Protein AF-A1S904-F1 (afdb_monomer_lite)

Radius of gyration: 22.66 Å; chains: 1; bounding box: 69×39×57 Å

Organism: Shewanella amazonensis (strain ATCC BAA-1098 / SB2B) (NCBI:txid326297)

Secondary structure (DSSP, 8-state):
----TTS-HHHHHHHHHHHHHHHHHHHHTHHHHHHHHH----SS---GGGHHHHHHHHHHHHHHHHHHHHHHIIIIIHHHHHTT-SHHHHHHHHHHHHHHHHHHHHHHH--SHHHHHHHHHHHHHHHHHHHHHHHHHHHHHHHHHHHHHHHHHHHTS-HHHHHHHHTT--

Structure (mmCIF, N/CA/C/O backbone):
data_AF-A1S904-F1
#
_entry.id   AF-A1S904-F1
#
loop_
_atom_site.group_PDB
_atom_site.id
_atom_site.type_symbol
_atom_site.label_atom_id
_atom_site.label_alt_id
_atom_site.label_comp_id
_atom_site.label_asym_id
_atom_site.label_entity_id
_atom_site.label_seq_id
_atom_site.pdbx_PDB_ins_code
_atom_site.Cartn_x
_atom_site.Cartn_y
_atom_site.Cartn_z
_atom_site.occupancy
_atom_site.B_iso_or_equiv
_atom_site.auth_seq_id
_atom_site.auth_comp_id
_atom_site.auth_asym_id
_atom_site.auth_atom_id
_atom_site.pdbx_PDB_model_num
ATOM 1 N N . MET A 1 1 ? -8.237 12.875 19.269 1.00 43.97 1 MET A N 1
ATOM 2 C CA . MET A 1 1 ? -7.225 12.016 18.608 1.00 43.97 1 MET A CA 1
ATOM 3 C C . MET A 1 1 ? -7.763 10.594 18.491 1.00 43.97 1 MET A C 1
ATOM 5 O O . MET A 1 1 ? -8.208 10.049 19.496 1.00 43.97 1 MET A O 1
ATOM 9 N N . LYS A 1 2 ? -7.818 10.018 17.281 1.00 54.66 2 LYS A N 1
ATOM 10 C CA . LYS A 1 2 ? -8.332 8.655 17.052 1.00 54.66 2 LYS A CA 1
ATOM 11 C C . LYS A 1 2 ? -7.376 7.635 17.674 1.00 54.66 2 LYS A C 1
ATOM 13 O O . LYS A 1 2 ? -6.343 7.321 17.100 1.00 54.66 2 LYS A O 1
ATOM 18 N N . ARG A 1 3 ? -7.719 7.127 18.855 1.00 62.50 3 ARG A N 1
ATOM 19 C CA . ARG A 1 3 ? -7.025 5.991 19.461 1.00 62.50 3 ARG A CA 1
ATOM 20 C C . ARG A 1 3 ? -7.625 4.708 18.892 1.00 62.50 3 ARG A C 1
ATOM 22 O O . ARG A 1 3 ? -8.842 4.529 18.942 1.00 62.50 3 ARG A O 1
ATOM 29 N N . LEU A 1 4 ? -6.789 3.837 18.331 1.00 75.19 4 LEU A N 1
ATOM 30 C CA . LEU A 1 4 ? -7.170 2.442 18.132 1.00 75.19 4 LEU A CA 1
ATOM 31 C C . LEU A 1 4 ? -7.211 1.807 19.524 1.00 75.19 4 LEU A C 1
ATOM 33 O O . LEU A 1 4 ? -6.194 1.764 20.213 1.00 75.19 4 LEU A O 1
ATOM 37 N N . ASN A 1 5 ? -8.396 1.390 19.971 1.00 78.00 5 ASN A N 1
ATOM 38 C CA . ASN A 1 5 ? -8.546 0.751 21.278 1.00 78.00 5 ASN A CA 1
ATOM 39 C C . ASN A 1 5 ? -7.597 -0.452 21.363 1.00 78.00 5 ASN A C 1
ATOM 41 O O . ASN A 1 5 ? -7.597 -1.275 20.454 1.00 78.00 5 ASN A O 1
ATOM 45 N N . GLY A 1 6 ? -6.809 -0.539 22.436 1.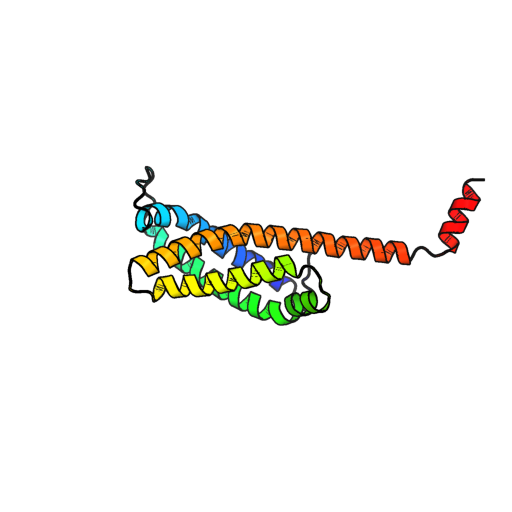00 81.94 6 GLY A N 1
ATOM 46 C CA . GLY A 1 6 ? -5.840 -1.619 22.652 1.00 81.94 6 GLY A CA 1
ATOM 47 C C . GLY A 1 6 ? -4.418 -1.353 22.144 1.00 81.94 6 GLY A C 1
ATOM 48 O O . GLY A 1 6 ? -3.564 -2.202 22.366 1.00 81.94 6 GLY A O 1
ATOM 49 N N . TYR A 1 7 ? -4.137 -0.191 21.536 1.00 87.81 7 TYR A N 1
ATOM 50 C CA . TYR A 1 7 ? -2.775 0.197 21.143 1.00 87.81 7 TYR A CA 1
ATOM 51 C C . TYR A 1 7 ? -2.348 1.549 21.726 1.00 87.81 7 TYR A C 1
ATOM 53 O O . TYR A 1 7 ? -3.192 2.421 21.972 1.00 87.81 7 TYR A O 1
ATOM 61 N N . PRO A 1 8 ? -1.031 1.768 21.891 1.00 90.56 8 PRO A N 1
ATOM 62 C CA . PRO A 1 8 ? -0.483 3.088 22.171 1.00 90.56 8 PRO A CA 1
ATOM 63 C C . PRO A 1 8 ? -0.861 4.117 21.096 1.00 90.56 8 PRO A C 1
ATOM 65 O O . PRO A 1 8 ? -1.040 3.783 19.926 1.00 90.56 8 PRO A O 1
ATOM 68 N N . GLY A 1 9 ? -0.925 5.400 21.466 1.00 86.88 9 GLY A N 1
ATOM 69 C CA . GLY A 1 9 ? -1.298 6.474 20.533 1.00 86.88 9 GLY A CA 1
ATOM 70 C C . GLY A 1 9 ? -0.371 6.601 19.317 1.00 86.88 9 GLY A C 1
ATOM 71 O O . GLY A 1 9 ? -0.848 6.898 18.226 1.00 86.88 9 GLY A O 1
ATOM 72 N N . TRP A 1 10 ? 0.926 6.315 19.481 1.00 92.00 10 TRP A N 1
ATOM 73 C CA . TRP A 1 10 ? 1.920 6.358 18.402 1.00 92.00 10 TRP A CA 1
ATOM 74 C C . TRP A 1 10 ? 1.696 5.282 17.332 1.00 92.00 10 TRP A C 1
ATOM 76 O O . TRP A 1 10 ? 2.027 5.511 16.172 1.00 92.00 10 TRP A O 1
ATOM 86 N N . PHE A 1 11 ? 1.088 4.144 17.691 1.00 94.06 11 PHE A N 1
ATOM 87 C CA . PHE A 1 11 ? 0.873 3.021 16.774 1.00 94.06 11 PHE A CA 1
ATOM 88 C C . PHE A 1 11 ? 0.042 3.446 15.565 1.00 94.06 11 PHE A C 1
ATOM 90 O O . PHE A 1 11 ? 0.341 3.092 14.429 1.00 94.06 11 PHE A O 1
ATOM 97 N N . PHE A 1 12 ? -0.987 4.260 15.809 1.00 91.88 12 PHE A N 1
ATOM 98 C CA . PHE A 1 12 ? -1.841 4.777 14.751 1.00 91.88 12 PHE A CA 1
ATOM 99 C C . PHE A 1 12 ? -1.067 5.669 13.770 1.00 91.88 12 PHE A C 1
ATOM 101 O O . PHE A 1 12 ? -1.208 5.516 12.560 1.00 91.88 12 PHE A O 1
ATOM 108 N N . TYR A 1 13 ? -0.236 6.580 14.280 1.00 94.25 13 TYR A N 1
ATOM 109 C CA . TYR A 1 13 ? 0.555 7.476 13.436 1.00 94.25 13 TYR A CA 1
ATOM 110 C C . TYR A 1 13 ? 1.607 6.717 12.637 1.00 94.25 13 TYR A C 1
ATOM 112 O O . TYR A 1 13 ? 1.767 6.991 11.454 1.00 94.25 13 TYR A O 1
ATOM 120 N N . LEU A 1 14 ? 2.259 5.727 13.252 1.00 96.00 14 LEU A N 1
ATOM 121 C CA . LEU A 1 14 ? 3.210 4.868 12.560 1.00 96.00 14 LEU A CA 1
ATOM 122 C C . LEU A 1 14 ? 2.530 4.078 11.432 1.00 96.00 14 LEU A C 1
ATOM 124 O O . LEU A 1 14 ? 3.028 4.074 10.314 1.00 96.00 14 LEU A O 1
ATOM 128 N N . LEU A 1 15 ? 1.350 3.499 11.688 1.00 95.62 15 LEU A N 1
ATOM 129 C CA . LEU A 1 15 ? 0.556 2.809 10.667 1.00 95.62 15 LEU A CA 1
ATOM 130 C C . LEU A 1 15 ? 0.215 3.731 9.488 1.00 95.62 15 LEU A C 1
ATOM 132 O O . LEU A 1 15 ? 0.404 3.350 8.335 1.00 95.62 15 LEU A O 1
ATOM 136 N N . MET A 1 16 ? -0.275 4.943 9.766 1.00 95.44 16 MET A N 1
ATOM 137 C CA . MET A 1 16 ? -0.614 5.911 8.718 1.00 95.44 16 MET A CA 1
ATOM 138 C C . MET A 1 16 ? 0.621 6.390 7.955 1.00 95.44 16 MET A C 1
ATOM 140 O O . MET A 1 16 ? 0.557 6.518 6.735 1.00 95.44 16 MET A O 1
ATOM 144 N N . LEU A 1 17 ? 1.740 6.614 8.644 1.00 97.31 17 LEU A N 1
ATOM 145 C CA . LEU A 1 17 ? 3.005 6.997 8.028 1.00 97.31 17 LEU A CA 1
ATOM 146 C C . LEU A 1 17 ? 3.517 5.900 7.090 1.00 97.31 17 LEU A C 1
ATOM 148 O O . LEU A 1 17 ? 3.756 6.184 5.921 1.00 97.31 17 LEU A O 1
ATOM 152 N N . SER A 1 18 ? 3.627 4.653 7.559 1.00 97.81 18 SER A N 1
ATOM 153 C CA . SER A 1 18 ? 4.070 3.518 6.737 1.00 97.81 18 SER A CA 1
ATOM 154 C C . SER A 1 18 ? 3.170 3.314 5.522 1.00 97.81 18 SER A C 1
ATOM 156 O O . SER A 1 18 ? 3.667 3.136 4.415 1.00 97.81 18 SER A O 1
ATOM 158 N N . MET A 1 19 ? 1.850 3.408 5.702 1.00 97.06 19 MET A N 1
ATOM 159 C CA . MET A 1 19 ? 0.892 3.291 4.604 1.00 97.06 19 MET A CA 1
ATOM 160 C C . MET A 1 19 ? 1.018 4.434 3.592 1.00 97.06 19 MET A C 1
ATOM 162 O O . MET A 1 19 ? 0.989 4.188 2.389 1.00 97.06 19 MET A O 1
ATOM 166 N N . THR A 1 20 ? 1.199 5.670 4.061 1.00 97.69 20 THR A N 1
ATOM 167 C CA . THR A 1 20 ? 1.348 6.847 3.191 1.00 97.69 20 THR A CA 1
ATOM 168 C C . THR A 1 20 ? 2.662 6.795 2.420 1.00 97.69 20 THR A C 1
ATOM 170 O O . THR A 1 20 ? 2.662 7.022 1.217 1.00 97.69 20 THR A O 1
ATOM 173 N N . LEU A 1 21 ? 3.770 6.439 3.080 1.00 98.06 21 LEU A N 1
ATOM 174 C CA . LEU A 1 21 ? 5.072 6.263 2.435 1.00 98.06 21 LEU A CA 1
ATOM 175 C C . LEU A 1 21 ? 5.031 5.150 1.387 1.00 98.06 21 LEU A C 1
ATOM 177 O O . LEU A 1 21 ? 5.474 5.364 0.261 1.00 98.06 21 LEU A O 1
ATOM 181 N N . CYS A 1 22 ? 4.448 3.997 1.720 1.00 98.12 22 CYS A N 1
ATOM 182 C CA . CYS A 1 22 ? 4.300 2.877 0.793 1.00 98.12 22 CYS A CA 1
ATOM 183 C C . CYS A 1 22 ? 3.459 3.276 -0.431 1.00 98.12 22 CYS A C 1
ATOM 185 O O . CYS A 1 22 ? 3.864 3.039 -1.568 1.00 98.12 22 CYS A O 1
ATOM 187 N N . ALA A 1 23 ? 2.317 3.937 -0.223 1.00 97.62 23 ALA A N 1
ATOM 188 C CA . ALA A 1 23 ? 1.447 4.376 -1.311 1.00 97.62 23 ALA A CA 1
ATOM 189 C C . ALA A 1 23 ? 2.099 5.463 -2.183 1.00 97.62 23 ALA A C 1
ATOM 191 O O . ALA A 1 23 ? 2.057 5.370 -3.407 1.00 97.62 23 ALA A O 1
ATOM 192 N N . ALA A 1 24 ? 2.731 6.468 -1.572 1.00 97.69 24 ALA A N 1
ATOM 193 C CA . ALA A 1 24 ? 3.367 7.571 -2.290 1.00 97.69 24 ALA A CA 1
ATOM 194 C C . ALA A 1 24 ? 4.557 7.093 -3.130 1.00 97.69 24 ALA A C 1
ATOM 196 O O . ALA A 1 24 ? 4.675 7.463 -4.295 1.00 97.69 24 ALA A O 1
ATOM 197 N N . THR A 1 25 ? 5.408 6.231 -2.568 1.00 97.50 25 THR A N 1
ATOM 198 C CA . THR A 1 25 ? 6.533 5.637 -3.307 1.00 97.50 25 THR A CA 1
ATOM 199 C C . THR A 1 25 ? 6.057 4.718 -4.431 1.00 97.50 25 THR A C 1
ATOM 201 O O . THR A 1 25 ? 6.598 4.791 -5.528 1.00 97.50 25 THR A O 1
ATOM 204 N N . GLY A 1 26 ? 5.002 3.924 -4.209 1.00 96.06 26 GLY A N 1
ATOM 205 C CA . GLY A 1 26 ? 4.408 3.085 -5.253 1.00 96.06 26 GLY A CA 1
ATOM 206 C C . GLY A 1 26 ? 3.797 3.906 -6.392 1.00 96.06 26 GLY A C 1
ATOM 207 O O . GLY A 1 26 ? 3.999 3.585 -7.560 1.00 96.06 26 GLY A O 1
ATOM 208 N N . LEU A 1 27 ? 3.112 5.009 -6.070 1.00 95.62 27 LEU A N 1
ATOM 209 C CA . LEU A 1 27 ? 2.569 5.935 -7.066 1.00 95.62 27 LEU A CA 1
ATOM 210 C C . LEU A 1 27 ? 3.683 6.625 -7.862 1.00 95.62 27 LEU A C 1
ATOM 212 O O . LEU A 1 27 ? 3.605 6.700 -9.084 1.00 95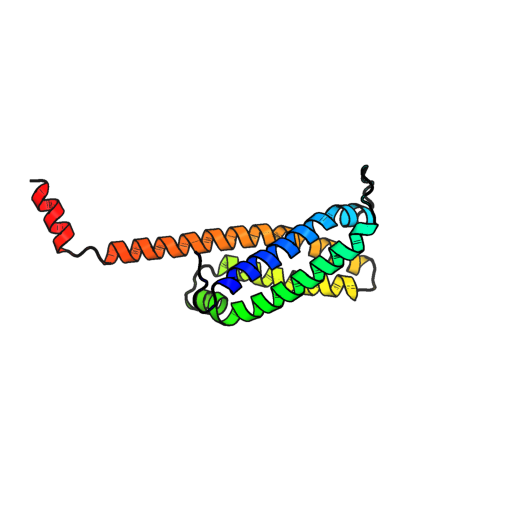.62 27 LEU A O 1
ATOM 216 N N . ALA A 1 28 ? 4.745 7.072 -7.188 1.00 94.69 28 ALA A N 1
ATOM 217 C CA . ALA A 1 28 ? 5.906 7.679 -7.837 1.00 94.69 28 ALA A CA 1
ATOM 218 C C . ALA A 1 28 ? 6.611 6.722 -8.814 1.00 94.69 28 ALA A C 1
ATOM 220 O O . ALA A 1 28 ? 7.299 7.178 -9.722 1.00 94.69 28 ALA A O 1
ATOM 221 N N . MET A 1 29 ? 6.431 5.406 -8.652 1.00 93.12 29 MET A N 1
ATOM 222 C CA . MET A 1 29 ? 7.024 4.401 -9.530 1.00 93.12 29 MET A CA 1
ATOM 223 C C . MET A 1 29 ? 6.234 4.123 -10.819 1.00 93.12 29 MET A C 1
ATOM 225 O O . MET A 1 29 ? 6.755 3.437 -11.699 1.00 93.12 29 MET A O 1
ATOM 229 N N . TYR A 1 30 ? 5.015 4.652 -10.969 1.00 92.69 30 TYR A N 1
ATOM 230 C CA . TYR A 1 30 ? 4.170 4.401 -12.144 1.00 92.69 30 TYR A CA 1
ATOM 231 C C . TYR A 1 30 ? 4.817 4.754 -13.488 1.00 92.69 30 TYR A C 1
ATOM 233 O O . TYR A 1 30 ? 4.701 3.942 -14.403 1.00 92.69 30 TYR A O 1
ATOM 241 N N . PRO A 1 31 ? 5.515 5.894 -13.644 1.00 91.56 31 PRO A N 1
ATOM 242 C CA . PRO A 1 31 ? 6.124 6.238 -14.926 1.00 91.56 31 PRO A CA 1
ATOM 243 C C . PRO A 1 31 ? 7.110 5.171 -15.421 1.00 91.56 31 PRO A C 1
ATOM 245 O O . PRO A 1 31 ? 7.040 4.786 -16.580 1.00 91.56 31 PRO A O 1
ATOM 248 N N . TRP A 1 32 ? 7.925 4.580 -14.536 1.00 90.94 32 TRP A N 1
ATOM 249 C CA . TRP A 1 32 ? 8.814 3.471 -14.914 1.00 90.94 32 TRP A CA 1
ATOM 250 C C . TRP A 1 32 ? 8.069 2.173 -15.232 1.00 90.94 32 TRP A C 1
ATOM 252 O O . TRP A 1 32 ? 8.585 1.349 -15.979 1.00 90.94 32 TRP A O 1
ATOM 262 N N . VAL A 1 33 ? 6.879 1.952 -14.668 1.00 91.31 33 VAL A N 1
ATOM 263 C CA . VAL A 1 33 ? 6.038 0.815 -15.073 1.00 91.31 33 VAL A CA 1
ATOM 264 C C . VAL A 1 33 ? 5.511 1.042 -16.489 1.00 91.31 33 VAL A C 1
ATOM 266 O O . VAL A 1 33 ? 5.582 0.132 -17.307 1.00 91.31 33 VAL A O 1
ATOM 269 N N . LEU A 1 34 ? 5.033 2.247 -16.805 1.00 91.38 34 LEU A N 1
ATOM 270 C CA . LEU A 1 34 ? 4.566 2.580 -18.154 1.00 91.38 34 LEU A CA 1
ATOM 271 C C . LEU A 1 34 ? 5.700 2.469 -19.182 1.00 91.38 34 LEU A C 1
ATOM 273 O O . LEU A 1 34 ? 5.527 1.833 -20.214 1.00 91.38 34 LEU A O 1
ATOM 277 N N . GLU A 1 35 ? 6.869 3.018 -18.864 1.00 89.94 35 GLU A N 1
ATOM 278 C CA . GLU A 1 35 ? 8.036 3.009 -19.747 1.00 89.94 35 GLU A CA 1
ATOM 279 C C . GLU A 1 35 ? 8.622 1.597 -19.918 1.00 89.94 35 GLU A C 1
ATOM 281 O O . GLU A 1 35 ? 8.740 1.112 -21.035 1.00 89.94 35 GLU A O 1
ATOM 286 N N . PHE A 1 36 ? 8.951 0.887 -18.831 1.00 88.00 36 PHE A N 1
ATOM 287 C CA . PHE A 1 36 ? 9.681 -0.388 -18.929 1.00 88.00 36 PHE A CA 1
ATOM 288 C C . PHE A 1 36 ? 8.804 -1.627 -19.101 1.00 88.00 36 PHE A C 1
ATOM 290 O O . PHE A 1 36 ? 9.322 -2.676 -19.476 1.00 88.00 36 PHE A O 1
ATOM 297 N N . LYS A 1 37 ? 7.518 -1.572 -18.731 1.00 90.00 37 LYS A N 1
ATOM 298 C CA . LYS A 1 37 ? 6.614 -2.734 -18.823 1.00 90.00 37 LYS A CA 1
ATOM 299 C C . LYS A 1 37 ? 5.557 -2.595 -19.906 1.00 90.00 37 LYS A C 1
ATOM 301 O O . LYS A 1 37 ? 5.064 -3.621 -20.359 1.00 90.00 37 LYS A O 1
ATOM 306 N N . LEU A 1 38 ? 5.199 -1.373 -20.295 1.00 90.00 38 LEU A N 1
ATOM 307 C CA . LEU A 1 38 ? 4.245 -1.117 -21.378 1.00 90.00 38 LEU A CA 1
ATOM 308 C C . LEU A 1 38 ? 4.887 -0.426 -22.585 1.00 90.00 38 LEU A C 1
ATOM 310 O O . LEU A 1 38 ? 4.162 -0.080 -23.512 1.00 90.00 38 LEU A O 1
ATOM 314 N N . GLU A 1 39 ? 6.211 -0.228 -22.563 1.00 89.25 39 GLU A N 1
ATOM 315 C CA . GLU A 1 39 ? 6.989 0.382 -23.653 1.00 89.25 39 GLU A CA 1
ATOM 316 C C . GLU A 1 39 ? 6.430 1.745 -24.094 1.00 89.25 39 GLU A C 1
ATOM 318 O O . GLU A 1 39 ? 6.544 2.153 -25.247 1.00 89.25 39 GLU A O 1
ATOM 323 N N . TRP A 1 40 ? 5.801 2.470 -23.163 1.00 88.44 40 TRP A N 1
ATOM 324 C CA . TRP A 1 40 ? 5.240 3.781 -23.451 1.00 88.44 40 TRP A CA 1
ATOM 325 C C . TRP A 1 40 ? 6.366 4.812 -23.526 1.00 88.44 40 TRP A C 1
ATOM 327 O O . TRP A 1 40 ? 7.064 5.058 -22.542 1.00 88.44 40 TRP A O 1
ATOM 337 N N . GLU A 1 41 ? 6.488 5.484 -24.668 1.00 86.25 41 GLU A N 1
ATOM 338 C CA . GLU A 1 41 ? 7.378 6.633 -24.833 1.00 86.25 41 GLU A CA 1
ATOM 339 C C . GLU A 1 41 ? 6.879 7.837 -24.017 1.00 86.25 41 GLU A C 1
ATOM 341 O O . GLU A 1 41 ? 5.982 8.582 -24.425 1.00 86.25 41 GLU A O 1
ATOM 346 N N . LEU A 1 42 ? 7.427 8.016 -22.814 1.00 83.75 42 LEU A N 1
ATOM 347 C CA . LEU A 1 42 ? 7.120 9.172 -21.982 1.00 83.75 42 LEU A CA 1
ATOM 348 C C . LEU A 1 42 ? 8.007 10.359 -22.395 1.00 83.75 42 LEU A C 1
ATOM 350 O O . LEU A 1 42 ? 9.230 10.240 -22.390 1.00 83.75 42 LEU A O 1
ATOM 354 N N . PRO A 1 43 ? 7.432 11.545 -22.676 1.00 78.12 43 PRO A N 1
ATOM 355 C CA . PRO A 1 43 ? 8.203 12.717 -23.105 1.00 78.12 43 PRO A CA 1
ATOM 356 C C . PRO A 1 43 ? 9.115 13.276 -22.000 1.00 78.12 43 PRO A C 1
ATOM 358 O O . PRO A 1 43 ? 10.005 14.079 -22.268 1.00 78.12 43 PRO A O 1
ATOM 361 N N . MET A 1 44 ? 8.886 12.873 -20.748 1.00 75.06 44 MET A N 1
ATOM 362 C CA . MET A 1 44 ? 9.694 13.247 -19.594 1.00 75.06 44 MET A CA 1
ATOM 363 C C . MET A 1 44 ? 10.490 12.028 -19.124 1.00 75.06 44 MET A C 1
ATOM 365 O O . MET A 1 44 ? 9.954 11.176 -18.419 1.00 75.06 44 MET A O 1
ATOM 369 N N . ALA A 1 45 ? 11.773 11.966 -19.483 1.00 66.31 45 ALA A N 1
ATOM 370 C CA . ALA A 1 45 ? 12.681 10.949 -18.963 1.00 66.31 45 ALA A CA 1
ATOM 371 C C . ALA A 1 45 ? 12.885 11.169 -17.454 1.00 66.31 45 ALA A C 1
ATOM 373 O O . ALA A 1 45 ? 13.512 12.147 -17.031 1.00 66.31 45 ALA A O 1
ATOM 374 N N . LEU A 1 46 ? 12.340 10.280 -16.618 1.00 77.06 46 LEU A N 1
ATOM 375 C CA . LEU A 1 46 ? 12.600 10.337 -15.184 1.00 77.06 46 LEU A CA 1
ATOM 376 C C . LEU A 1 46 ? 14.028 9.885 -14.898 1.00 77.06 46 LEU A C 1
ATOM 378 O O . LEU A 1 46 ? 14.464 8.819 -15.327 1.00 77.06 46 LEU A O 1
ATOM 382 N N . ASN A 1 47 ? 14.746 10.677 -14.104 1.00 82.62 47 ASN A N 1
ATOM 383 C CA . ASN A 1 47 ? 16.115 10.356 -13.730 1.00 82.62 47 ASN A CA 1
ATOM 384 C C . ASN A 1 47 ? 16.180 9.003 -12.989 1.00 82.62 47 ASN A C 1
ATOM 386 O O . ASN A 1 47 ? 15.633 8.845 -11.892 1.00 82.62 47 ASN A O 1
ATOM 390 N N . GLY A 1 48 ? 16.902 8.045 -13.580 1.00 84.56 48 GLY A N 1
ATOM 391 C CA . GLY A 1 48 ? 17.064 6.687 -13.059 1.00 84.56 48 GLY A CA 1
ATOM 392 C C . GLY A 1 48 ? 17.731 6.601 -11.681 1.00 84.56 48 GLY A C 1
ATOM 393 O O . GLY A 1 48 ? 17.527 5.609 -10.981 1.00 84.56 48 GLY A O 1
ATOM 394 N N . GLN A 1 49 ? 18.447 7.643 -11.233 1.00 91.56 49 GLN A N 1
ATOM 395 C CA . GLN A 1 49 ? 19.082 7.683 -9.907 1.00 91.56 49 GLN A CA 1
ATOM 396 C C . GLN A 1 49 ? 18.073 7.521 -8.757 1.00 91.56 49 GLN A C 1
ATOM 398 O O . GLN A 1 49 ? 18.418 7.031 -7.684 1.00 91.56 49 GLN A O 1
ATOM 403 N N . TRP A 1 50 ? 16.812 7.911 -8.979 1.00 91.56 50 TRP A N 1
ATOM 404 C CA . TRP A 1 50 ? 15.754 7.839 -7.970 1.00 91.56 50 TRP A CA 1
ATOM 405 C C . TRP A 1 50 ? 15.099 6.462 -7.867 1.00 91.56 50 TRP A C 1
ATOM 407 O O . TRP A 1 50 ? 14.404 6.185 -6.889 1.00 91.56 50 TRP A O 1
ATOM 417 N N . ARG A 1 51 ? 15.337 5.570 -8.834 1.00 91.44 51 ARG A N 1
ATOM 418 C CA . ARG A 1 51 ? 14.657 4.274 -8.904 1.00 91.44 51 ARG A CA 1
ATOM 419 C C . ARG A 1 51 ? 15.011 3.379 -7.716 1.00 91.44 51 ARG A C 1
ATOM 421 O O . ARG A 1 51 ? 14.119 2.878 -7.037 1.00 91.44 51 ARG A O 1
ATOM 428 N N . LEU A 1 52 ? 16.302 3.213 -7.428 1.00 93.50 52 LEU A N 1
ATOM 429 C CA . LEU A 1 52 ? 16.770 2.389 -6.309 1.00 93.50 52 LEU A CA 1
ATOM 430 C C . LEU A 1 52 ? 16.298 2.897 -4.930 1.00 93.50 52 LEU A C 1
ATOM 432 O O . LEU A 1 52 ? 15.767 2.081 -4.168 1.00 93.50 52 LEU A O 1
ATOM 436 N N . PRO A 1 53 ? 16.434 4.194 -4.578 1.00 95.94 53 PRO A N 1
ATOM 437 C CA . PRO A 1 53 ? 15.944 4.683 -3.291 1.00 95.94 53 PRO A CA 1
ATOM 438 C C . PRO A 1 53 ? 14.416 4.604 -3.167 1.00 95.94 53 PRO A C 1
ATOM 440 O O . PRO A 1 53 ? 13.925 4.270 -2.087 1.00 95.94 53 PRO A O 1
ATOM 443 N N . LEU A 1 54 ? 13.652 4.831 -4.246 1.00 96.00 54 LEU A N 1
ATOM 444 C CA . LEU A 1 54 ? 12.191 4.680 -4.222 1.00 96.00 54 LEU A CA 1
ATOM 445 C C . LEU A 1 54 ? 11.768 3.229 -3.995 1.00 96.00 54 LEU A C 1
ATOM 447 O O . LEU A 1 54 ? 10.981 2.975 -3.086 1.00 96.00 54 LEU A O 1
ATOM 451 N N . VAL A 1 55 ? 12.333 2.282 -4.751 1.00 95.62 55 VAL A N 1
ATOM 452 C CA . VAL A 1 55 ? 12.053 0.845 -4.585 1.00 95.62 55 VAL A CA 1
ATOM 453 C C . VAL A 1 55 ? 12.411 0.383 -3.173 1.00 95.62 55 VAL A C 1
ATOM 455 O O . VAL A 1 55 ? 11.615 -0.291 -2.524 1.00 95.62 55 VAL A O 1
ATOM 458 N N . SER A 1 56 ? 13.579 0.783 -2.665 1.00 97.06 56 SER A N 1
ATOM 459 C CA . SER A 1 56 ? 14.030 0.414 -1.317 1.00 97.06 56 SER A CA 1
ATOM 460 C C . SER A 1 56 ? 13.100 0.965 -0.234 1.00 97.06 56 SER A C 1
ATOM 462 O O . SER A 1 56 ? 12.711 0.243 0.684 1.00 97.06 56 SER A O 1
ATOM 464 N N . THR A 1 57 ? 12.690 2.230 -0.360 1.00 98.19 57 THR A N 1
ATOM 465 C CA . THR A 1 57 ? 11.765 2.871 0.586 1.00 98.19 57 THR A CA 1
ATOM 466 C C . THR A 1 57 ? 10.378 2.236 0.520 1.00 98.19 57 THR A C 1
ATOM 468 O O . THR A 1 57 ? 9.754 2.002 1.557 1.00 98.19 57 THR A O 1
ATOM 471 N N . HIS A 1 58 ? 9.903 1.909 -0.682 1.00 97.94 58 HIS A N 1
ATOM 472 C CA . HIS A 1 58 ? 8.646 1.202 -0.891 1.00 97.94 58 HIS A CA 1
ATOM 473 C C . HIS A 1 58 ? 8.666 -0.169 -0.210 1.00 97.94 58 HIS A C 1
ATOM 475 O O . HIS A 1 58 ? 7.813 -0.452 0.626 1.00 97.94 58 HIS A O 1
ATOM 481 N N . ALA A 1 59 ? 9.692 -0.981 -0.478 1.00 97.50 59 ALA A N 1
ATOM 482 C CA . ALA A 1 59 ? 9.836 -2.309 0.108 1.00 97.50 59 ALA A CA 1
ATOM 483 C C . ALA A 1 59 ? 9.943 -2.263 1.643 1.00 97.50 59 ALA A C 1
ATOM 485 O O . ALA A 1 59 ? 9.264 -3.024 2.335 1.00 97.50 59 ALA A O 1
ATOM 486 N N . LEU A 1 60 ? 10.740 -1.338 2.193 1.00 98.31 60 LEU A N 1
ATOM 487 C CA . LEU A 1 60 ? 10.881 -1.173 3.641 1.00 98.31 60 LEU A CA 1
ATOM 488 C C . LEU A 1 60 ? 9.566 -0.731 4.295 1.00 98.31 60 LEU A C 1
ATOM 490 O O . LEU A 1 60 ? 9.138 -1.311 5.293 1.00 98.31 60 LEU A O 1
ATOM 494 N N . SER A 1 61 ? 8.907 0.286 3.737 1.00 98.38 61 SER A N 1
ATOM 495 C CA . SER A 1 61 ? 7.632 0.776 4.270 1.00 98.38 61 SER A CA 1
ATOM 496 C C . SER A 1 61 ? 6.521 -0.271 4.161 1.00 98.38 61 SER A C 1
ATOM 498 O O . SER A 1 61 ? 5.741 -0.406 5.104 1.00 98.38 61 SER A O 1
ATOM 500 N N . ALA A 1 62 ? 6.496 -1.066 3.087 1.00 97.88 62 ALA A N 1
ATOM 501 C CA . ALA A 1 62 ? 5.601 -2.208 2.931 1.00 97.88 62 ALA A CA 1
ATOM 502 C C . ALA A 1 62 ? 5.860 -3.286 3.994 1.00 97.88 62 ALA A C 1
ATOM 504 O O . ALA A 1 62 ? 4.917 -3.754 4.630 1.00 97.88 62 ALA A O 1
ATOM 505 N N . ALA A 1 63 ? 7.122 -3.642 4.253 1.00 98.06 63 ALA A N 1
ATOM 506 C CA . ALA A 1 63 ? 7.473 -4.614 5.289 1.00 98.06 63 ALA A CA 1
ATOM 507 C C . ALA A 1 63 ? 7.009 -4.156 6.683 1.00 98.06 63 ALA A C 1
ATOM 509 O O . ALA A 1 63 ? 6.347 -4.911 7.398 1.00 98.06 63 ALA A O 1
ATOM 510 N N . VAL A 1 64 ? 7.277 -2.895 7.042 1.00 98.31 64 VAL A N 1
ATOM 511 C CA . VAL A 1 64 ? 6.798 -2.302 8.303 1.00 98.31 64 VAL A CA 1
ATOM 512 C C . VAL A 1 64 ? 5.268 -2.295 8.354 1.00 98.31 64 VAL A C 1
ATOM 514 O O . VAL A 1 64 ? 4.681 -2.682 9.365 1.00 98.31 64 VAL A O 1
ATOM 517 N N . LEU A 1 65 ? 4.600 -1.908 7.264 1.00 97.81 65 LEU A N 1
ATOM 518 C CA . LEU A 1 65 ? 3.141 -1.903 7.178 1.00 97.81 65 LEU A CA 1
ATOM 519 C C . LEU A 1 65 ? 2.553 -3.302 7.410 1.00 97.81 65 LEU A C 1
ATOM 521 O O . LEU A 1 65 ? 1.603 -3.435 8.179 1.00 97.81 65 LEU A O 1
ATOM 525 N N . LEU A 1 66 ? 3.128 -4.347 6.813 1.00 97.44 66 LEU A N 1
ATOM 526 C CA . LEU A 1 66 ? 2.684 -5.731 7.001 1.00 97.44 66 LEU A CA 1
ATOM 527 C C . LEU A 1 66 ? 2.842 -6.204 8.450 1.00 97.44 66 LEU A C 1
ATOM 529 O O . LEU A 1 66 ? 1.928 -6.835 8.984 1.00 97.44 66 LEU A O 1
ATOM 533 N N . MET A 1 67 ? 3.942 -5.847 9.120 1.00 97.12 67 MET A N 1
ATOM 534 C CA . MET A 1 67 ? 4.123 -6.136 10.549 1.00 97.12 67 MET A CA 1
ATOM 535 C C . MET A 1 67 ? 3.031 -5.470 11.399 1.00 97.12 67 MET A C 1
ATOM 537 O O . MET A 1 67 ? 2.420 -6.110 12.259 1.00 97.12 67 MET A O 1
ATOM 541 N N . LEU A 1 68 ? 2.732 -4.195 11.129 1.00 96.25 68 LEU A N 1
ATOM 542 C CA . LEU A 1 68 ? 1.687 -3.451 11.838 1.00 96.25 68 LEU A CA 1
ATOM 543 C C . LEU A 1 68 ? 0.287 -4.009 11.553 1.00 96.25 68 LEU A C 1
ATOM 545 O O . LEU A 1 68 ? -0.533 -4.087 12.467 1.00 96.25 68 LEU A O 1
ATOM 549 N N . LEU A 1 69 ? 0.008 -4.434 10.319 1.00 95.00 69 LEU A N 1
ATOM 550 C CA . LEU A 1 69 ? -1.245 -5.099 9.952 1.00 95.00 69 LEU A CA 1
ATOM 551 C C . LEU A 1 69 ? -1.400 -6.448 10.667 1.00 95.00 69 LEU A C 1
ATOM 553 O O . LEU A 1 69 ? -2.486 -6.754 11.165 1.00 95.00 69 LEU A O 1
ATOM 557 N N . GLY A 1 70 ? -0.314 -7.214 10.800 1.00 94.38 70 GLY A N 1
ATOM 558 C CA . GLY A 1 70 ? -0.280 -8.438 11.602 1.00 94.38 70 GLY A CA 1
ATOM 559 C C . GLY A 1 70 ? -0.621 -8.177 13.071 1.00 94.38 70 GLY A C 1
ATOM 560 O O . GLY A 1 70 ? -1.437 -8.890 13.657 1.00 94.38 70 GLY A O 1
ATOM 561 N N . ALA A 1 71 ? -0.089 -7.099 13.653 1.00 93.00 71 ALA A N 1
ATOM 562 C CA . ALA A 1 71 ? -0.483 -6.672 14.992 1.00 93.00 71 ALA A CA 1
ATOM 563 C C . ALA A 1 71 ? -1.971 -6.288 15.041 1.00 93.00 71 ALA A C 1
ATOM 565 O O . ALA A 1 71 ? -2.688 -6.743 15.934 1.00 93.00 71 ALA A O 1
ATOM 566 N N . LEU A 1 72 ? -2.446 -5.498 14.069 1.00 92.62 72 LEU A N 1
ATOM 567 C CA . LEU A 1 72 ? -3.816 -4.981 13.963 1.00 92.62 72 LEU A CA 1
ATOM 568 C C . LEU A 1 72 ? -4.875 -6.096 13.862 1.00 92.62 72 LEU A C 1
ATOM 570 O O . LEU A 1 72 ? -6.012 -5.916 14.317 1.00 92.62 72 LEU A O 1
ATOM 574 N N . TRP A 1 73 ? -4.501 -7.258 13.317 1.00 90.12 73 TRP A N 1
ATOM 575 C CA . TRP A 1 73 ? -5.367 -8.429 13.175 1.00 90.12 73 TRP A CA 1
ATOM 576 C C . TRP A 1 73 ? -6.070 -8.812 14.482 1.00 90.12 73 TRP A C 1
ATOM 578 O O . TRP A 1 73 ? -7.291 -8.999 14.512 1.00 90.12 73 TRP A O 1
ATOM 588 N N . GLN A 1 74 ? -5.311 -8.889 15.581 1.00 88.06 74 GLN A N 1
ATOM 589 C CA . GLN A 1 74 ? -5.802 -9.437 16.848 1.00 88.06 74 GLN A CA 1
ATOM 590 C C . GLN A 1 74 ? -6.874 -8.564 17.503 1.00 88.06 74 GLN A C 1
ATOM 592 O O . GLN A 1 74 ? -7.850 -9.087 18.045 1.00 88.06 74 GLN A O 1
ATOM 597 N N . VAL A 1 75 ? -6.716 -7.240 17.444 1.00 88.62 75 VAL A N 1
ATOM 598 C CA . VAL A 1 75 ? -7.557 -6.307 18.206 1.00 88.62 75 VAL A CA 1
ATOM 599 C C . VAL A 1 75 ? -8.594 -5.616 17.328 1.00 88.62 75 VAL A C 1
ATOM 601 O O . VAL A 1 75 ? -9.732 -5.442 17.757 1.00 88.62 75 VAL A O 1
ATOM 604 N N . HIS A 1 76 ? -8.250 -5.232 16.098 1.00 90.94 76 HIS A N 1
ATOM 605 C CA . HIS A 1 76 ? -9.161 -4.496 15.222 1.00 90.94 76 HIS A CA 1
ATOM 606 C C . HIS A 1 76 ? -9.954 -5.431 14.307 1.00 90.94 76 HIS A C 1
ATOM 608 O O . HIS A 1 76 ? -11.186 -5.425 14.347 1.00 90.94 76 HIS A O 1
ATOM 614 N N . MET A 1 77 ? -9.270 -6.263 13.515 1.00 89.88 77 MET A N 1
ATOM 615 C CA . MET A 1 77 ? -9.926 -7.085 12.488 1.00 89.88 77 MET A CA 1
ATOM 616 C C . MET A 1 77 ? -10.802 -8.166 13.124 1.00 89.88 77 MET A C 1
ATOM 618 O O . MET A 1 77 ? -12.001 -8.243 12.850 1.00 89.88 77 MET A O 1
ATOM 622 N N . ARG A 1 78 ? -10.243 -8.935 14.069 1.00 89.81 78 ARG A N 1
ATOM 623 C CA . ARG A 1 78 ? -10.979 -9.977 14.798 1.00 89.81 78 ARG A CA 1
ATOM 624 C C . ARG A 1 78 ? -12.183 -9.417 15.557 1.00 89.81 78 ARG A C 1
ATOM 626 O O . ARG A 1 78 ? -13.251 -10.032 15.552 1.00 89.81 78 ARG A O 1
ATOM 633 N N . ALA A 1 79 ? -12.040 -8.256 16.200 1.00 88.44 79 ALA A N 1
ATOM 634 C CA . ALA A 1 79 ? -13.143 -7.626 16.922 1.00 88.44 79 ALA A CA 1
ATOM 635 C C . ALA A 1 79 ? -14.235 -7.106 15.975 1.00 88.44 79 ALA A C 1
ATOM 637 O O . ALA A 1 79 ? -15.417 -7.311 16.253 1.00 88.44 79 ALA A O 1
ATOM 638 N N . GLY A 1 80 ? -13.854 -6.470 14.862 1.00 86.94 80 GLY A N 1
ATOM 639 C CA . GLY A 1 80 ? -14.786 -5.988 13.841 1.00 86.94 80 GLY A CA 1
ATOM 640 C C . GLY A 1 80 ? -15.602 -7.124 13.228 1.00 86.94 80 GLY A C 1
ATOM 641 O O . GLY A 1 80 ? -16.829 -7.052 13.185 1.00 86.94 80 GLY A O 1
ATOM 642 N N . TRP A 1 81 ? -14.949 -8.230 12.863 1.00 88.75 81 TRP A N 1
ATOM 643 C CA . TRP A 1 81 ? -15.631 -9.407 12.320 1.00 88.75 81 TRP A CA 1
ATOM 644 C C . TRP A 1 81 ? -16.567 -10.082 13.319 1.00 88.75 81 TRP A C 1
ATOM 646 O O . TRP A 1 81 ? -17.703 -10.390 12.959 1.00 88.75 81 TRP A O 1
ATOM 656 N N . ARG A 1 82 ? -16.154 -10.242 14.585 1.00 89.25 82 ARG A N 1
ATOM 657 C CA . ARG A 1 82 ? -17.029 -10.785 15.644 1.00 89.25 82 ARG A CA 1
ATOM 658 C C . ARG A 1 82 ? -18.278 -9.936 15.857 1.00 89.25 82 ARG A C 1
ATOM 660 O O . ARG A 1 82 ? -19.358 -10.476 16.067 1.00 89.25 82 ARG A O 1
ATOM 667 N N . LYS A 1 83 ? -18.138 -8.615 15.764 1.00 87.69 83 LYS A N 1
ATOM 668 C CA . LYS A 1 83 ? -19.255 -7.673 15.882 1.00 87.69 83 LYS A CA 1
ATOM 669 C C . LYS A 1 83 ? -20.030 -7.482 14.573 1.00 87.69 83 LYS A C 1
ATOM 671 O O . LYS A 1 83 ? -21.004 -6.741 14.554 1.00 87.69 83 LYS A O 1
ATOM 676 N N . LYS A 1 84 ? -19.617 -8.149 13.484 1.00 88.12 84 LYS A N 1
ATOM 677 C CA . LYS A 1 84 ? -20.155 -7.991 12.119 1.00 88.12 84 LYS A CA 1
ATOM 678 C C . LYS A 1 84 ? -20.133 -6.534 11.629 1.00 88.12 84 LYS A C 1
ATOM 680 O O . LYS A 1 84 ? -20.924 -6.141 10.777 1.00 88.12 84 LYS A O 1
ATOM 685 N N . GLU A 1 85 ? -19.190 -5.743 12.129 1.00 86.44 85 GLU A N 1
ATOM 686 C CA . GLU A 1 85 ? -19.041 -4.322 11.824 1.00 86.44 85 GLU A CA 1
ATOM 687 C C . GLU A 1 85 ? -18.006 -4.113 10.731 1.00 86.44 85 GLU A C 1
ATOM 689 O O . GLU A 1 85 ? -16.907 -4.660 10.800 1.00 86.44 85 GLU A O 1
ATOM 694 N N . ASN A 1 86 ? -18.352 -3.300 9.728 1.00 88.00 86 ASN A N 1
ATOM 695 C CA . ASN A 1 86 ? -17.448 -2.916 8.638 1.00 88.00 86 ASN A CA 1
ATOM 696 C C . ASN A 1 86 ? -16.748 -4.117 7.953 1.00 88.00 86 ASN A C 1
ATOM 698 O O . ASN A 1 86 ? -15.634 -4.000 7.444 1.00 88.00 86 ASN A O 1
ATOM 702 N N . ARG A 1 87 ? -17.395 -5.295 7.967 1.00 89.81 87 ARG A N 1
ATOM 703 C CA . ARG A 1 87 ? -16.782 -6.570 7.560 1.00 89.81 87 ARG A CA 1
ATOM 704 C C . ARG A 1 87 ? -16.466 -6.631 6.072 1.00 89.81 87 ARG A C 1
ATOM 706 O O . ARG A 1 87 ? -15.437 -7.175 5.708 1.00 89.81 87 ARG A O 1
ATOM 713 N N . PHE A 1 88 ? -17.339 -6.069 5.236 1.00 91.44 88 PHE A N 1
ATOM 714 C CA . PHE A 1 88 ? -17.224 -6.165 3.782 1.00 91.44 88 PHE A CA 1
ATOM 715 C C . PHE A 1 88 ? -15.982 -5.422 3.296 1.00 91.44 88 PHE A C 1
ATOM 717 O O . PHE A 1 88 ? -15.058 -6.046 2.792 1.00 91.44 88 PHE A O 1
ATOM 724 N N . SER A 1 89 ? -15.896 -4.119 3.574 1.00 93.25 89 SER A N 1
ATOM 725 C CA . SER A 1 89 ? -14.715 -3.314 3.244 1.00 93.25 89 SER A CA 1
ATOM 726 C C . SER A 1 89 ? -13.434 -3.890 3.864 1.00 93.25 89 SER A C 1
ATOM 728 O O . SER A 1 89 ? -12.398 -3.906 3.211 1.00 93.25 89 SER A O 1
ATOM 730 N N . GLY A 1 90 ? -13.506 -4.426 5.091 1.00 93.25 90 GLY A N 1
ATOM 731 C CA . GLY A 1 90 ? -12.372 -5.083 5.745 1.00 93.25 90 GLY A CA 1
ATOM 732 C C . GLY A 1 90 ? -11.902 -6.361 5.039 1.00 93.25 90 GLY A C 1
ATOM 733 O O . GLY A 1 90 ? -10.699 -6.576 4.936 1.00 93.25 90 GLY A O 1
ATOM 734 N N . ILE A 1 91 ? -12.821 -7.190 4.529 1.00 94.69 91 ILE A N 1
ATOM 735 C CA . ILE A 1 91 ? -12.493 -8.410 3.771 1.00 94.69 91 ILE A CA 1
ATOM 736 C C . ILE A 1 91 ? -11.843 -8.051 2.435 1.00 94.69 91 ILE A C 1
ATOM 738 O O . ILE A 1 91 ? -10.792 -8.602 2.126 1.00 94.69 91 ILE A O 1
ATOM 742 N N . PHE A 1 92 ? -12.416 -7.106 1.680 1.00 95.56 92 PHE A N 1
ATOM 743 C CA . PHE A 1 92 ? -11.821 -6.657 0.416 1.00 95.56 92 PHE A CA 1
ATOM 744 C C . PHE A 1 92 ? -10.416 -6.101 0.630 1.00 95.56 92 PHE A C 1
ATOM 746 O O . PHE A 1 92 ? -9.491 -6.502 -0.064 1.00 95.56 92 PHE A O 1
ATOM 753 N N . MET A 1 93 ? -10.235 -5.251 1.643 1.00 95.38 93 MET A N 1
ATOM 754 C CA . MET A 1 93 ? -8.925 -4.694 1.971 1.00 95.38 93 MET A CA 1
ATOM 755 C C . MET A 1 93 ? -7.917 -5.788 2.356 1.00 95.38 93 MET A C 1
ATOM 757 O O . MET A 1 93 ? -6.805 -5.796 1.837 1.00 95.38 93 MET A O 1
ATOM 761 N N . ALA A 1 94 ? -8.303 -6.742 3.213 1.00 95.56 94 ALA A N 1
ATOM 762 C CA . ALA A 1 94 ? -7.435 -7.852 3.611 1.00 95.56 94 ALA A CA 1
ATOM 763 C C . ALA A 1 94 ? -7.051 -8.745 2.421 1.00 95.56 94 ALA A C 1
ATOM 765 O O . ALA A 1 94 ? -5.887 -9.108 2.272 1.00 95.56 94 ALA A O 1
ATOM 766 N N . PHE A 1 95 ? -8.012 -9.060 1.553 1.00 97.00 95 PHE A N 1
ATOM 767 C CA . PHE A 1 95 ? -7.771 -9.848 0.350 1.00 97.00 95 PHE A CA 1
ATOM 768 C C . PHE A 1 95 ? -6.829 -9.130 -0.625 1.00 97.00 95 PHE A C 1
ATOM 770 O O . PHE A 1 95 ? -5.861 -9.726 -1.094 1.00 97.00 95 PHE A O 1
ATOM 777 N N . SER A 1 96 ? -7.039 -7.832 -0.866 1.00 97.38 96 SER A N 1
ATOM 778 C CA . SER A 1 96 ? -6.141 -7.018 -1.692 1.00 97.38 96 SER A CA 1
ATOM 779 C C . SER A 1 96 ? -4.722 -6.955 -1.126 1.00 97.38 96 SER A C 1
ATOM 781 O O . SER A 1 96 ? -3.773 -7.048 -1.896 1.00 97.38 96 SER A O 1
ATOM 783 N N . ILE A 1 97 ? -4.558 -6.851 0.199 1.00 97.62 97 ILE A N 1
ATOM 784 C CA . ILE A 1 97 ? -3.237 -6.890 0.849 1.00 97.62 97 ILE A CA 1
ATOM 785 C C . ILE A 1 97 ? -2.539 -8.227 0.579 1.00 97.62 97 ILE A C 1
ATOM 787 O O . ILE A 1 97 ? -1.366 -8.232 0.218 1.00 97.62 97 ILE A O 1
ATOM 791 N N . VAL A 1 98 ? -3.248 -9.355 0.693 1.00 97.81 98 VAL A N 1
ATOM 792 C CA . VAL A 1 98 ? -2.677 -10.680 0.391 1.00 97.81 98 VAL A CA 1
ATOM 793 C C . VAL A 1 98 ? -2.248 -10.772 -1.074 1.00 97.81 98 VAL A C 1
ATOM 795 O O . VAL A 1 98 ? -1.134 -11.207 -1.354 1.00 97.81 98 VAL A O 1
ATOM 798 N N . LEU A 1 99 ? -3.080 -10.320 -2.016 1.00 98.31 99 LEU A N 1
ATOM 799 C CA . LEU A 1 99 ? -2.704 -10.319 -3.433 1.00 98.31 99 LEU A CA 1
ATOM 800 C C . LEU A 1 99 ? -1.516 -9.395 -3.722 1.00 98.31 99 LEU A C 1
ATOM 802 O O . LEU A 1 99 ? -0.649 -9.750 -4.518 1.00 98.31 99 LEU A O 1
ATOM 806 N N . LEU A 1 100 ? -1.432 -8.243 -3.055 1.00 98.19 100 LEU A N 1
ATOM 807 C CA . LEU A 1 100 ? -0.278 -7.349 -3.145 1.00 98.19 100 LEU A CA 1
ATOM 808 C C . LEU A 1 100 ? 0.999 -8.011 -2.630 1.00 98.19 100 LEU A C 1
ATOM 810 O O . LEU A 1 100 ? 2.035 -7.907 -3.279 1.00 98.19 100 LEU A O 1
ATOM 814 N N . MET A 1 101 ? 0.931 -8.749 -1.520 1.00 97.75 101 MET A N 1
ATOM 815 C CA . MET A 1 101 ? 2.072 -9.525 -1.027 1.00 97.75 101 MET A CA 1
ATOM 816 C C . MET A 1 101 ? 2.519 -10.573 -2.049 1.00 97.75 101 MET A C 1
ATOM 818 O O . MET A 1 101 ? 3.701 -10.649 -2.373 1.00 97.75 101 MET A O 1
ATOM 822 N N . LEU A 1 102 ? 1.579 -11.358 -2.582 1.00 98.06 102 LEU A N 1
ATOM 823 C CA . LEU A 1 102 ? 1.883 -12.426 -3.538 1.00 98.06 102 LEU A CA 1
ATOM 824 C C . LEU A 1 102 ? 2.474 -11.880 -4.839 1.00 98.06 102 LEU A C 1
ATOM 826 O O . LEU A 1 102 ? 3.480 -12.390 -5.321 1.00 98.06 102 LEU A O 1
ATOM 830 N N . THR A 1 103 ? 1.882 -10.820 -5.388 1.00 98.12 103 THR A N 1
ATOM 831 C CA . THR A 1 103 ? 2.391 -10.170 -6.604 1.00 98.12 103 THR A CA 1
ATOM 832 C C . THR A 1 103 ? 3.731 -9.478 -6.361 1.00 98.12 103 THR A C 1
ATOM 834 O O . THR A 1 103 ? 4.603 -9.555 -7.219 1.00 98.12 103 THR A O 1
ATOM 837 N N . GLY A 1 104 ? 3.947 -8.890 -5.179 1.00 96.81 104 GLY A N 1
ATOM 838 C CA . GLY A 1 104 ? 5.229 -8.299 -4.790 1.00 96.81 104 GLY A CA 1
ATOM 839 C C . GLY A 1 104 ? 6.349 -9.337 -4.703 1.00 96.81 104 GLY A C 1
ATOM 840 O O . GLY A 1 104 ? 7.434 -9.112 -5.224 1.00 96.81 104 GLY A O 1
ATOM 841 N N . VAL A 1 105 ? 6.079 -10.513 -4.126 1.00 96.81 105 VAL A N 1
ATOM 842 C CA . VAL A 1 105 ? 7.005 -11.660 -4.175 1.00 96.81 105 VAL A CA 1
ATOM 843 C C . VAL A 1 105 ? 7.196 -12.130 -5.621 1.00 96.81 105 VAL A C 1
ATOM 845 O O . VAL A 1 105 ? 8.323 -12.366 -6.050 1.00 96.81 105 VAL A O 1
ATOM 848 N N . GLY A 1 106 ? 6.116 -12.208 -6.399 1.00 96.38 106 GLY A N 1
ATOM 849 C CA . GLY A 1 106 ? 6.158 -12.592 -7.809 1.00 96.38 106 GLY A CA 1
ATOM 850 C C . GLY A 1 106 ? 7.090 -11.714 -8.648 1.00 96.38 106 GLY A C 1
ATOM 851 O O . GLY A 1 106 ? 7.815 -12.236 -9.488 1.00 96.38 106 GLY A O 1
ATOM 852 N N . LEU A 1 107 ? 7.154 -10.411 -8.368 1.00 94.31 107 LEU A N 1
ATOM 853 C CA . LEU A 1 107 ? 8.080 -9.490 -9.032 1.00 94.31 107 LEU A CA 1
ATOM 854 C C . LEU A 1 107 ? 9.560 -9.861 -8.847 1.00 94.31 107 LEU A C 1
ATOM 856 O O . LEU A 1 107 ? 10.358 -9.590 -9.741 1.00 94.31 107 LEU A O 1
ATOM 860 N N . TYR A 1 108 ? 9.926 -10.483 -7.722 1.00 91.56 108 TYR A N 1
ATOM 861 C CA . TYR A 1 108 ? 11.305 -10.898 -7.438 1.00 91.56 108 TYR A CA 1
ATOM 862 C C . TYR A 1 108 ? 11.642 -12.294 -7.961 1.00 91.56 108 TYR A C 1
ATOM 864 O O . TYR A 1 108 ? 12.789 -12.540 -8.326 1.00 91.56 108 TYR A O 1
ATOM 872 N N . TYR A 1 109 ? 10.670 -13.210 -7.962 1.00 95.62 109 TYR A N 1
ATOM 873 C CA . TYR A 1 109 ? 10.940 -14.641 -8.139 1.00 95.62 109 TYR A CA 1
ATOM 874 C C . TYR A 1 109 ? 10.367 -15.255 -9.421 1.00 95.62 109 TYR A C 1
ATOM 876 O O . TYR A 1 109 ? 10.768 -16.360 -9.782 1.00 95.62 109 TYR A O 1
ATOM 884 N N . LEU A 1 110 ? 9.451 -14.586 -10.128 1.00 96.19 110 LEU A N 1
ATOM 885 C CA . LEU A 1 110 ? 8.969 -15.078 -11.421 1.00 96.19 110 LEU A CA 1
ATOM 886 C C . LEU A 1 110 ? 10.005 -14.787 -12.511 1.00 96.19 110 LEU A C 1
ATOM 888 O O . LEU A 1 110 ? 10.368 -13.635 -12.740 1.00 96.19 110 LEU A O 1
ATOM 892 N N . SER A 1 111 ? 10.454 -15.844 -13.192 1.00 93.81 111 SER A N 1
ATOM 893 C CA . SER A 1 111 ? 11.450 -15.776 -14.270 1.00 93.81 111 SER A CA 1
ATOM 894 C C . SER A 1 111 ? 10.835 -15.659 -15.665 1.00 93.81 111 SER A C 1
ATOM 896 O O . SER A 1 111 ? 11.450 -15.078 -16.555 1.00 93.81 111 SER A O 1
ATOM 898 N N . ALA A 1 112 ? 9.628 -16.196 -15.870 1.00 96.56 112 ALA A N 1
ATOM 899 C CA . ALA A 1 112 ? 8.914 -16.059 -17.133 1.00 96.56 112 ALA A CA 1
ATOM 900 C C . ALA A 1 112 ? 8.477 -14.602 -17.337 1.00 96.56 112 ALA A C 1
ATOM 902 O O . ALA A 1 112 ? 7.789 -14.033 -16.487 1.00 96.56 112 ALA A O 1
ATOM 903 N N . GLU A 1 113 ? 8.837 -14.020 -18.480 1.00 92.19 113 GLU A N 1
ATOM 904 C CA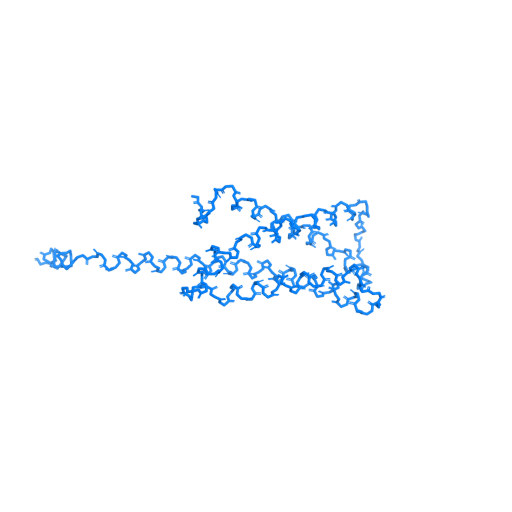 . GLU A 1 113 ? 8.591 -12.610 -18.798 1.00 92.19 113 GLU A CA 1
ATOM 905 C C . GLU A 1 113 ? 7.105 -12.238 -18.703 1.00 92.19 113 GLU A C 1
ATOM 907 O O . GLU A 1 113 ? 6.744 -11.272 -18.030 1.00 92.19 113 GLU A O 1
ATOM 912 N N . SER A 1 114 ? 6.226 -13.062 -19.282 1.00 95.19 114 SER A N 1
ATOM 913 C CA . SER A 1 114 ? 4.773 -12.864 -19.233 1.00 95.19 114 SER A CA 1
ATOM 914 C C . SER A 1 114 ? 4.216 -12.920 -17.808 1.00 95.19 114 SER A C 1
ATOM 916 O O . SER A 1 114 ? 3.343 -12.129 -17.447 1.00 95.19 114 SER A O 1
ATOM 918 N N . ALA A 1 115 ? 4.748 -13.809 -16.966 1.00 96.06 115 ALA A N 1
ATOM 919 C CA . ALA A 1 115 ? 4.350 -13.924 -15.567 1.00 96.06 115 ALA A CA 1
ATOM 920 C C . ALA A 1 115 ? 4.835 -12.719 -14.746 1.00 96.06 115 ALA A C 1
ATOM 922 O O . ALA A 1 115 ? 4.085 -12.190 -13.924 1.00 96.06 115 ALA A O 1
ATOM 923 N N . GLN A 1 116 ? 6.059 -12.246 -14.994 1.00 95.38 116 GLN A N 1
ATOM 924 C CA . GLN A 1 116 ? 6.598 -11.053 -14.345 1.00 95.38 116 GLN A CA 1
ATOM 925 C C . GLN A 1 116 ? 5.834 -9.786 -14.769 1.00 95.38 116 GLN A C 1
ATOM 927 O O . GLN A 1 116 ? 5.542 -8.937 -13.924 1.00 95.38 116 GLN A O 1
ATOM 932 N N . LEU A 1 117 ? 5.462 -9.664 -16.049 1.00 95.12 117 LEU A N 1
ATOM 933 C CA . LEU A 1 117 ? 4.608 -8.584 -16.547 1.00 95.12 117 LEU A CA 1
ATOM 934 C C . LEU A 1 117 ? 3.235 -8.609 -15.866 1.00 95.12 117 LEU A C 1
ATOM 936 O O . LEU A 1 117 ? 2.809 -7.595 -15.312 1.00 95.12 117 LEU A O 1
ATOM 940 N N . ALA A 1 118 ? 2.574 -9.769 -15.834 1.00 97.00 118 ALA A N 1
ATOM 941 C CA . ALA A 1 118 ? 1.283 -9.928 -15.171 1.00 97.00 118 ALA A CA 1
ATOM 942 C C . ALA A 1 118 ? 1.355 -9.563 -13.680 1.00 97.00 118 ALA A C 1
ATOM 944 O O . ALA A 1 118 ? 0.501 -8.826 -13.187 1.00 97.00 118 ALA A O 1
ATOM 945 N N . ALA A 1 119 ? 2.396 -10.015 -12.970 1.00 97.38 119 ALA A N 1
ATOM 946 C CA . ALA A 1 119 ? 2.625 -9.651 -11.574 1.00 97.38 119 ALA A CA 1
ATOM 947 C C . ALA A 1 119 ? 2.830 -8.140 -11.403 1.00 97.38 119 ALA A C 1
ATOM 949 O O . ALA A 1 119 ? 2.243 -7.558 -10.494 1.00 97.38 119 ALA A O 1
ATOM 950 N N . SER A 1 120 ? 3.591 -7.496 -12.292 1.00 96.50 120 SER A N 1
ATOM 951 C CA . SER A 1 120 ? 3.807 -6.046 -12.270 1.00 96.50 120 SER A CA 1
ATOM 952 C C . SER A 1 120 ? 2.513 -5.268 -12.452 1.00 96.50 120 SER A C 1
ATOM 954 O O . SER A 1 120 ? 2.206 -4.401 -11.637 1.00 96.50 120 SER A O 1
ATOM 956 N N . LEU A 1 121 ? 1.726 -5.593 -13.479 1.00 96.81 121 LEU A N 1
ATOM 957 C CA . LEU A 1 121 ? 0.464 -4.905 -13.747 1.00 96.81 121 LEU A CA 1
ATOM 958 C C . LEU A 1 121 ? -0.544 -5.135 -12.617 1.00 96.81 121 LEU A C 1
ATOM 960 O O . LEU A 1 121 ? -1.164 -4.184 -12.139 1.00 96.81 121 LEU A O 1
ATOM 964 N N . ALA A 1 122 ? -0.662 -6.376 -12.140 1.00 97.69 122 ALA A N 1
ATOM 965 C CA . ALA A 1 122 ? -1.534 -6.707 -11.022 1.00 97.69 122 ALA A CA 1
ATOM 966 C C . ALA A 1 122 ? -1.124 -5.955 -9.749 1.00 97.69 122 ALA A C 1
ATOM 968 O O . ALA A 1 122 ? -1.982 -5.356 -9.102 1.00 97.69 122 ALA A O 1
ATOM 969 N N . HIS A 1 123 ? 0.168 -5.928 -9.406 1.00 98.12 123 HIS A N 1
ATOM 970 C CA . HIS A 1 123 ? 0.667 -5.221 -8.228 1.00 98.12 123 HIS A CA 1
ATOM 971 C C . HIS A 1 123 ? 0.368 -3.720 -8.306 1.00 98.12 123 HIS A C 1
ATOM 973 O O . HIS A 1 123 ? -0.159 -3.142 -7.355 1.00 98.12 123 HIS A O 1
ATOM 979 N N . SER A 1 124 ? 0.628 -3.097 -9.460 1.00 97.00 124 SER A N 1
ATOM 980 C CA . SER A 1 124 ? 0.349 -1.678 -9.686 1.00 97.00 124 SER A CA 1
ATOM 981 C C . SER A 1 124 ? -1.143 -1.359 -9.534 1.00 97.00 124 SER A C 1
ATOM 983 O O . SER A 1 124 ? -1.503 -0.496 -8.725 1.00 97.00 124 SER A O 1
ATOM 985 N N . VAL A 1 125 ? -2.022 -2.079 -10.244 1.00 96.94 125 VAL A N 1
ATOM 986 C CA . VAL A 1 125 ? -3.479 -1.838 -10.228 1.00 96.94 125 VAL A CA 1
ATOM 987 C C . VAL A 1 125 ? -4.081 -2.106 -8.849 1.00 96.94 125 VAL A C 1
ATOM 989 O O . VAL A 1 125 ? -4.879 -1.304 -8.351 1.00 96.94 125 VAL A O 1
ATOM 992 N N . LEU A 1 126 ? -3.691 -3.205 -8.198 1.00 98.06 126 LEU A N 1
ATOM 993 C CA . LEU A 1 126 ? -4.141 -3.522 -6.842 1.00 98.06 126 LEU A CA 1
ATOM 994 C C . LEU A 1 126 ? -3.656 -2.476 -5.836 1.00 98.06 126 LEU A C 1
ATOM 996 O O . LEU A 1 126 ? -4.415 -2.105 -4.943 1.00 98.06 126 LEU A O 1
ATOM 10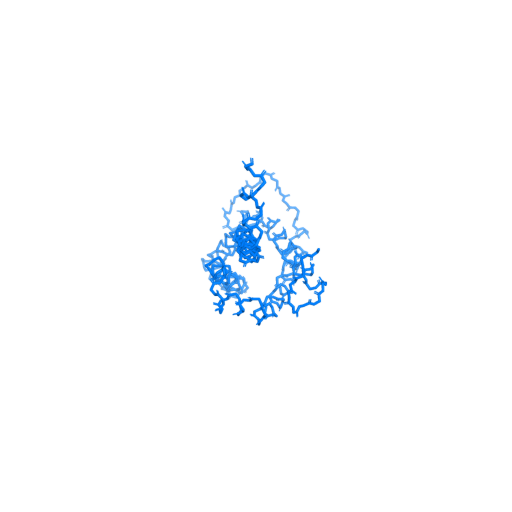00 N N . GLY A 1 127 ? -2.431 -1.969 -5.996 1.00 97.38 127 GLY A N 1
ATOM 1001 C CA . GLY A 1 127 ? -1.847 -0.960 -5.115 1.00 97.38 127 GLY A CA 1
ATOM 1002 C C . GLY A 1 127 ? -2.631 0.346 -5.162 1.00 97.38 127 GLY A C 1
ATOM 1003 O O . GLY A 1 127 ? -2.990 0.896 -4.121 1.00 97.38 127 GLY A O 1
ATOM 1004 N N . LEU A 1 128 ? -2.991 0.795 -6.367 1.00 96.25 128 LEU A N 1
ATOM 1005 C CA . LEU A 1 128 ? -3.840 1.971 -6.554 1.00 96.25 128 LEU A CA 1
ATOM 1006 C C . LEU A 1 128 ? -5.251 1.745 -5.997 1.00 96.25 128 LEU A C 1
ATOM 1008 O O . LEU A 1 128 ? -5.785 2.582 -5.266 1.00 96.25 128 LEU A O 1
ATOM 1012 N N . SER A 1 129 ? -5.832 0.577 -6.279 1.00 96.56 129 SER A N 1
ATOM 1013 C CA . SER A 1 129 ? -7.156 0.195 -5.775 1.00 96.56 129 SER A CA 1
ATOM 1014 C C . SER A 1 129 ? -7.200 0.162 -4.243 1.00 96.56 129 SER A C 1
ATOM 1016 O O . SER A 1 129 ? -8.202 0.558 -3.642 1.00 96.56 129 SER A O 1
ATOM 1018 N N . LEU A 1 130 ? -6.110 -0.258 -3.589 1.00 96.56 130 LEU A N 1
ATOM 1019 C CA . LEU A 1 130 ? -6.019 -0.336 -2.133 1.00 96.56 130 LEU A CA 1
ATOM 1020 C C . LEU A 1 130 ? -6.176 1.039 -1.466 1.00 96.56 130 LEU A C 1
ATOM 1022 O O . LEU A 1 130 ? -6.807 1.122 -0.414 1.00 96.56 130 LEU A O 1
ATOM 1026 N N . VAL A 1 131 ? -5.683 2.122 -2.079 1.00 95.56 131 VAL A N 1
ATOM 1027 C CA . VAL A 1 131 ? -5.867 3.494 -1.564 1.00 95.56 131 VAL A CA 1
ATOM 1028 C C . VAL A 1 131 ? -7.355 3.864 -1.513 1.00 95.56 131 VAL A C 1
ATOM 1030 O O . VAL A 1 131 ? -7.848 4.388 -0.505 1.00 95.56 131 VAL A O 1
ATOM 1033 N N . GLY A 1 132 ? -8.100 3.531 -2.572 1.00 95.94 132 GLY A N 1
ATOM 1034 C CA . GLY A 1 132 ? -9.551 3.714 -2.625 1.00 95.94 132 GLY A CA 1
ATOM 1035 C C . GLY A 1 132 ? -10.284 2.850 -1.595 1.00 95.94 132 GLY A C 1
ATOM 1036 O O . GLY A 1 132 ? -11.123 3.353 -0.843 1.00 95.94 132 GLY A O 1
ATOM 1037 N N . LEU A 1 133 ? -9.921 1.567 -1.494 1.00 96.06 133 LEU A N 1
ATOM 1038 C CA . LEU A 1 133 ? -10.499 0.636 -0.518 1.00 96.06 133 LEU A CA 1
ATOM 1039 C C . LEU A 1 133 ? -10.248 1.074 0.928 1.00 96.06 133 LEU A C 1
ATOM 1041 O O . LEU A 1 133 ? -11.166 1.012 1.746 1.00 96.06 133 LEU A O 1
ATOM 1045 N N . PHE A 1 134 ? -9.045 1.556 1.247 1.00 95.62 134 PHE A N 1
ATOM 1046 C CA . PHE A 1 134 ? -8.722 2.088 2.568 1.00 95.62 134 PHE A CA 1
ATOM 1047 C C . PHE A 1 134 ? -9.588 3.307 2.904 1.00 95.62 134 PHE A C 1
ATOM 1049 O O . PHE A 1 134 ? -10.193 3.366 3.977 1.00 95.62 134 PHE A O 1
ATOM 1056 N N . THR A 1 135 ? -9.702 4.255 1.970 1.00 95.19 135 THR A N 1
ATOM 1057 C CA . THR A 1 135 ? -10.534 5.457 2.137 1.00 95.19 135 THR A CA 1
ATOM 1058 C C . THR A 1 135 ? -11.992 5.075 2.386 1.00 95.19 135 THR A C 1
ATOM 1060 O O . THR A 1 135 ? -12.625 5.561 3.329 1.00 95.19 135 THR A O 1
ATOM 1063 N N . TRP A 1 136 ? -12.515 4.126 1.608 1.00 95.56 136 TRP A N 1
ATOM 1064 C CA . TRP A 1 136 ? -13.855 3.589 1.807 1.00 95.56 136 TRP A CA 1
ATOM 1065 C C . TRP A 1 136 ? -14.005 2.912 3.177 1.00 95.56 136 TRP A C 1
ATOM 1067 O O . TRP A 1 136 ? -14.936 3.226 3.925 1.00 95.56 136 TRP A O 1
ATOM 1077 N N . HIS A 1 137 ? -13.076 2.031 3.556 1.00 94.94 137 HIS A N 1
ATOM 1078 C CA . HIS A 1 137 ? -13.080 1.346 4.848 1.00 94.94 137 HIS A CA 1
ATOM 1079 C C . HIS A 1 137 ? -13.084 2.336 6.021 1.00 94.94 137 HIS A C 1
ATOM 1081 O O . HIS A 1 137 ? -13.845 2.162 6.980 1.00 94.94 137 HIS A O 1
ATOM 1087 N N . TRP A 1 138 ? -12.291 3.404 5.922 1.00 93.88 138 TRP A N 1
ATOM 1088 C CA . TRP A 1 138 ? -12.214 4.477 6.907 1.00 93.88 138 TRP A CA 1
ATOM 1089 C C . TRP A 1 138 ? -13.541 5.229 7.065 1.00 93.88 138 TRP A C 1
ATOM 1091 O O . TRP A 1 138 ? -14.018 5.412 8.193 1.00 93.88 138 TRP A O 1
ATOM 1101 N N . ILE A 1 139 ? -14.160 5.640 5.953 1.00 94.19 139 ILE A N 1
ATOM 1102 C CA . ILE A 1 139 ? -15.449 6.350 5.946 1.00 94.19 139 ILE A CA 1
ATOM 1103 C C . ILE A 1 139 ? -16.549 5.461 6.537 1.00 94.19 139 ILE A C 1
ATOM 1105 O O . ILE A 1 139 ? -17.301 5.895 7.412 1.00 94.19 139 ILE A O 1
ATOM 1109 N N . GLN A 1 140 ? -16.622 4.194 6.131 1.00 91.81 140 GLN A N 1
ATOM 1110 C CA . GLN A 1 140 ? -17.629 3.262 6.646 1.00 91.81 140 GLN A CA 1
ATOM 1111 C C . GLN A 1 140 ? -17.439 2.984 8.140 1.00 91.81 140 GLN A C 1
ATOM 1113 O O . GLN A 1 140 ? -18.414 2.977 8.892 1.00 91.81 140 GLN A O 1
ATOM 1118 N N . GLY A 1 141 ? -16.192 2.849 8.602 1.00 90.00 141 GLY A N 1
ATOM 1119 C CA . GLY A 1 141 ? -15.883 2.713 10.024 1.00 90.00 141 GLY A CA 1
ATOM 1120 C C . GLY A 1 141 ? -16.343 3.925 10.841 1.00 90.00 141 GLY A C 1
ATOM 1121 O O . GLY A 1 141 ? -16.877 3.775 11.942 1.00 90.00 141 GLY A O 1
ATOM 1122 N N . HIS A 1 142 ? -16.210 5.133 10.285 1.00 88.50 142 HIS A N 1
ATOM 1123 C CA . HIS A 1 142 ? -16.770 6.343 10.885 1.00 88.50 142 HIS A CA 1
ATOM 1124 C C . HIS A 1 142 ? -18.296 6.311 10.968 1.00 88.50 142 HIS A C 1
ATOM 1126 O O . HIS A 1 142 ? -18.842 6.603 12.033 1.00 88.50 142 HIS A O 1
ATOM 1132 N N . ARG A 1 143 ? -18.981 5.932 9.884 1.00 88.25 143 ARG A N 1
ATOM 1133 C CA . ARG A 1 143 ? -20.452 5.870 9.838 1.00 88.25 143 ARG A CA 1
ATOM 1134 C C . ARG A 1 143 ? -21.006 4.889 10.869 1.00 88.25 143 ARG A C 1
ATOM 1136 O O . ARG A 1 143 ? -21.882 5.264 11.644 1.00 88.25 143 ARG A O 1
ATOM 1143 N N . VAL A 1 144 ? -20.428 3.689 10.959 1.00 87.38 144 VAL A N 1
ATOM 1144 C CA . VAL A 1 144 ? -20.811 2.672 11.957 1.00 87.38 144 VAL A CA 1
ATOM 1145 C C . VAL A 1 144 ? -20.623 3.195 13.386 1.00 87.38 144 VAL A C 1
ATOM 1147 O O . VAL A 1 144 ? -21.483 3.002 14.246 1.00 87.38 144 VAL A O 1
ATOM 1150 N N . ARG A 1 145 ? -19.520 3.907 13.659 1.00 86.12 145 ARG A N 1
ATOM 1151 C CA . ARG A 1 145 ? -19.275 4.499 14.983 1.00 86.12 145 ARG A CA 1
ATOM 1152 C C . ARG A 1 145 ? -20.306 5.576 15.333 1.00 86.12 145 ARG A C 1
ATOM 1154 O O . ARG A 1 145 ? -20.776 5.598 16.468 1.00 86.12 145 ARG A O 1
ATOM 1161 N N . MET A 1 146 ? -20.663 6.443 14.387 1.00 85.50 146 MET A N 1
ATOM 1162 C CA . MET A 1 146 ? -21.648 7.506 14.620 1.00 85.50 146 MET A CA 1
ATOM 1163 C C . MET A 1 146 ? -23.058 6.951 14.833 1.00 85.50 146 MET A C 1
ATOM 1165 O O . MET A 1 146 ? -23.744 7.395 15.750 1.00 85.50 146 MET A O 1
ATOM 1169 N N . GLN A 1 147 ? -23.459 5.924 14.077 1.00 85.12 147 GLN A N 1
ATOM 1170 C CA . GLN A 1 147 ? -24.742 5.235 14.270 1.00 85.12 147 GLN A CA 1
ATOM 1171 C C . GLN A 1 147 ? -24.884 4.680 15.692 1.00 85.12 147 GLN A C 1
ATOM 1173 O O . GLN A 1 147 ? -25.926 4.840 16.323 1.00 85.12 147 GLN A O 1
ATOM 1178 N N . LYS A 1 148 ? -23.816 4.095 16.249 1.00 82.94 148 LYS A N 1
ATOM 1179 C CA . LYS A 1 148 ? -23.821 3.617 17.639 1.00 82.94 148 LYS A CA 1
ATOM 1180 C C . LYS A 1 148 ? -23.982 4.729 18.665 1.00 82.94 148 LYS A C 1
ATOM 1182 O O . LYS A 1 148 ? -24.714 4.541 19.630 1.00 82.94 148 LYS A O 1
ATOM 1187 N N . ILE A 1 149 ? -23.299 5.859 18.475 1.00 82.19 149 ILE A N 1
ATOM 1188 C CA . ILE A 1 149 ? -23.415 7.015 19.377 1.00 82.19 149 ILE A CA 1
ATOM 1189 C C . ILE A 1 149 ? -24.856 7.543 19.350 1.00 82.19 149 ILE A C 1
ATOM 1191 O O . ILE A 1 149 ? -25.445 7.758 20.407 1.00 82.19 149 ILE A O 1
ATOM 1195 N N . HIS A 1 150 ? -25.451 7.656 18.159 1.00 78.69 150 HIS A N 1
ATOM 1196 C CA . HIS A 1 150 ? -26.846 8.068 17.993 1.00 78.69 150 HIS A CA 1
ATOM 1197 C C . HIS A 1 150 ? -27.831 7.100 18.669 1.00 78.69 150 HIS A C 1
ATOM 1199 O O . HIS A 1 150 ? -28.712 7.536 19.410 1.00 78.69 150 HIS A O 1
ATOM 1205 N N . HIS A 1 151 ? -27.667 5.787 18.471 1.00 76.50 151 HIS A N 1
ATOM 1206 C CA . HIS A 1 151 ? -28.516 4.781 19.114 1.00 76.50 151 HIS A CA 1
ATOM 1207 C C . HIS A 1 151 ? -28.353 4.751 20.640 1.00 76.50 151 HIS A C 1
ATOM 1209 O O . HIS A 1 151 ? -29.347 4.619 21.351 1.00 76.50 151 HIS A O 1
ATOM 1215 N N . ALA A 1 152 ? -27.134 4.915 21.160 1.00 76.81 152 ALA A N 1
ATOM 1216 C CA . ALA A 1 152 ? -26.890 4.990 22.600 1.00 76.81 152 ALA A CA 1
ATOM 1217 C C . ALA A 1 152 ? -27.536 6.239 23.228 1.00 76.81 152 ALA A C 1
ATOM 1219 O O . ALA A 1 152 ? -28.162 6.135 24.280 1.00 76.81 152 ALA A O 1
ATOM 1220 N N . GLY A 1 153 ? -27.452 7.395 22.559 1.00 71.81 153 GLY A N 1
ATOM 1221 C CA . GLY A 1 153 ? -28.099 8.634 23.002 1.00 71.81 153 GLY A CA 1
ATOM 1222 C C . GLY A 1 153 ? -29.630 8.575 22.948 1.00 71.81 153 GLY A C 1
ATOM 1223 O O . GLY A 1 153 ? -30.296 9.057 23.860 1.00 71.81 153 GLY A O 1
ATOM 1224 N N . SER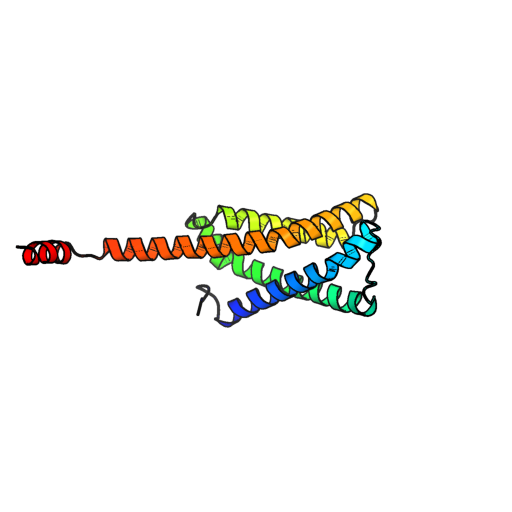 A 1 154 ? -30.199 7.925 21.927 1.00 70.75 154 SER A N 1
ATOM 1225 C CA . SER A 1 154 ? -31.649 7.700 21.820 1.00 70.75 154 SER A CA 1
ATOM 1226 C C . SER A 1 154 ? -32.177 6.783 22.927 1.00 70.75 154 SER A C 1
ATOM 1228 O O . SER A 1 154 ? -33.223 7.071 23.503 1.00 70.75 154 SER A O 1
ATOM 1230 N N . LYS A 1 155 ? -31.435 5.725 23.283 1.00 62.69 155 LYS A N 1
ATOM 1231 C CA . LYS A 1 155 ? -31.835 4.759 24.319 1.00 62.69 155 LYS A CA 1
ATOM 1232 C C . LYS A 1 155 ? -31.730 5.311 25.751 1.00 62.69 155 LYS A C 1
ATOM 1234 O O . LYS A 1 155 ? -32.308 4.729 26.662 1.00 62.69 155 LYS A O 1
ATOM 1239 N N . HIS A 1 156 ? -30.996 6.409 25.957 1.00 58.75 156 HIS A N 1
ATOM 1240 C CA . HIS A 1 156 ? -30.778 7.023 27.274 1.00 58.75 156 HIS A CA 1
ATOM 1241 C C . HIS A 1 156 ? -31.658 8.257 27.552 1.00 58.75 156 HIS A C 1
ATOM 1243 O O . HIS A 1 156 ? -31.594 8.813 28.648 1.00 58.75 156 HIS A O 1
ATOM 1249 N N . ARG A 1 157 ? -32.522 8.674 26.610 1.00 57.62 157 ARG A N 1
ATOM 1250 C CA . ARG A 1 157 ? -33.613 9.615 26.922 1.00 57.62 157 ARG A CA 1
ATOM 1251 C C . ARG A 1 157 ? -34.616 8.902 27.827 1.00 57.62 157 ARG A C 1
ATOM 1253 O O . ARG A 1 157 ? -35.339 8.016 27.380 1.00 57.62 157 ARG A O 1
ATOM 1260 N N . SER A 1 158 ? -34.630 9.2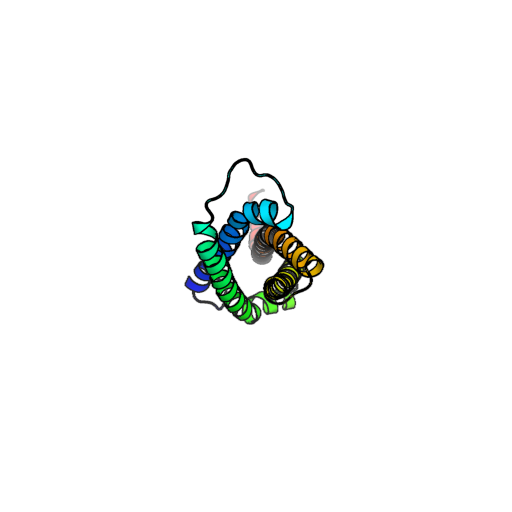55 29.112 1.00 55.09 158 SER A N 1
ATOM 1261 C CA . SER A 1 158 ? -35.575 8.666 30.063 1.00 55.09 158 SER A CA 1
ATOM 1262 C C . SER A 1 158 ? -37.018 9.059 29.697 1.00 55.09 158 SER A C 1
ATOM 1264 O O . SER A 1 158 ? -37.236 10.178 29.219 1.00 55.09 158 SER A O 1
ATOM 1266 N N . PRO A 1 159 ? -38.026 8.205 29.963 1.00 58.06 159 PRO A N 1
ATOM 1267 C CA . PRO A 1 159 ? -39.438 8.534 29.729 1.00 58.06 159 PRO A CA 1
ATOM 1268 C C . PRO A 1 159 ? -39.873 9.862 30.375 1.00 58.06 159 PRO A C 1
ATOM 1270 O O . PRO A 1 159 ? -40.723 10.571 29.841 1.00 58.06 159 PRO A O 1
ATOM 1273 N N . ARG A 1 160 ? -39.226 10.261 31.482 1.00 57.41 160 ARG A N 1
ATOM 1274 C CA . ARG A 1 160 ? -39.462 11.544 32.164 1.00 57.41 160 ARG A CA 1
ATOM 1275 C C . ARG A 1 160 ? -39.077 12.768 31.325 1.00 57.41 160 ARG A C 1
ATOM 1277 O O . ARG A 1 160 ? -39.709 13.807 31.469 1.00 57.41 160 ARG A O 1
ATOM 1284 N N . GLN A 1 161 ? -38.068 12.676 30.457 1.00 57.56 161 GLN A N 1
ATOM 1285 C CA . GLN A 1 161 ? -37.681 13.795 29.585 1.00 57.56 161 GLN A CA 1
ATOM 1286 C C . GLN A 1 161 ? -38.636 13.975 28.402 1.00 57.56 161 GLN A C 1
ATOM 1288 O O . GLN A 1 161 ? -38.860 15.106 27.986 1.00 57.56 161 GLN A O 1
ATOM 1293 N N . VAL A 1 162 ? -39.230 12.887 27.902 1.00 58.03 162 VAL A N 1
ATOM 1294 C CA . VAL A 1 162 ? -40.250 12.946 26.843 1.00 58.03 162 VAL A CA 1
ATOM 1295 C C . VAL A 1 162 ? -41.550 13.544 27.393 1.00 58.03 162 VAL A C 1
ATOM 1297 O O . VAL A 1 162 ? -42.097 14.465 26.798 1.00 58.03 162 VAL A O 1
ATOM 1300 N N . LEU A 1 163 ? -41.988 13.118 28.584 1.00 57.44 163 LEU A N 1
ATOM 1301 C CA . LEU A 1 163 ? -43.195 13.653 29.233 1.00 57.44 163 LEU A CA 1
ATOM 1302 C C . LEU A 1 163 ? -43.074 15.145 29.594 1.00 57.44 163 LEU A C 1
ATOM 1304 O O . LEU A 1 163 ? -44.029 15.900 29.441 1.00 57.44 163 LEU A O 1
ATOM 1308 N N . ARG A 1 164 ? -41.885 15.604 30.007 1.00 55.06 164 ARG A N 1
ATOM 1309 C CA . ARG A 1 164 ? -41.646 17.021 30.328 1.00 55.06 164 ARG A CA 1
ATOM 1310 C C . ARG A 1 164 ? -41.601 17.928 29.090 1.00 55.06 164 ARG A C 1
ATOM 1312 O O . ARG A 1 164 ? -41.877 19.111 29.221 1.00 55.06 164 ARG A O 1
ATOM 1319 N N . GLN A 1 165 ? -41.267 17.403 27.907 1.00 58.34 165 GLN A N 1
ATOM 1320 C CA . GLN A 1 165 ? -41.339 18.173 26.655 1.00 58.34 165 GLN A CA 1
ATOM 1321 C C . GLN A 1 165 ? -42.779 18.367 26.168 1.00 58.34 165 GLN A C 1
ATOM 1323 O O . GLN A 1 165 ? -43.070 19.407 25.592 1.00 58.34 165 GLN A O 1
ATOM 1328 N N . HIS A 1 166 ? -43.675 17.413 26.437 1.00 54.62 166 HIS A N 1
ATOM 1329 C CA . HIS A 1 166 ? -45.099 17.560 26.127 1.00 54.62 166 HIS A CA 1
ATOM 1330 C C . HIS A 1 166 ? -45.825 18.495 27.110 1.00 54.62 166 HIS A C 1
ATOM 1332 O O . HIS A 1 166 ? -46.653 19.282 26.683 1.00 54.62 166 HIS A O 1
ATOM 1338 N N . SER A 1 167 ? -45.450 18.494 28.395 1.00 56.41 167 SER A N 1
ATOM 1339 C CA . SER A 1 167 ? -46.045 19.369 29.427 1.00 56.41 167 SER A CA 1
ATOM 1340 C C . SER A 1 167 ? -45.653 20.855 29.336 1.00 56.41 167 SER A C 1
ATOM 1342 O O . SER A 1 167 ? -46.211 21.659 30.071 1.00 56.41 167 SER A O 1
ATOM 1344 N N . LEU A 1 168 ? -44.669 21.226 28.510 1.00 57.22 168 LEU A N 1
ATOM 1345 C CA . LEU A 1 168 ? -44.258 22.626 28.293 1.00 57.22 168 LEU A CA 1
ATOM 1346 C C . LEU A 1 168 ? -44.779 23.194 26.960 1.00 57.22 168 LEU A C 1
ATOM 1348 O O . LEU A 1 168 ? -44.433 24.317 26.603 1.00 57.22 168 LEU A O 1
ATOM 1352 N N . ALA A 1 169 ? -45.534 22.390 26.206 1.00 57.09 169 ALA A N 1
ATOM 1353 C CA . ALA A 1 169 ? -46.155 22.766 24.938 1.00 57.09 169 ALA A CA 1
ATOM 1354 C C . ALA A 1 169 ? -47.674 23.012 25.070 1.00 57.09 169 ALA A C 1
ATOM 1356 O O . ALA A 1 169 ? -48.321 23.293 24.062 1.00 57.09 169 ALA A O 1
ATOM 1357 N N . GLU A 1 170 ? -48.210 22.912 26.291 1.00 49.38 170 GLU A N 1
ATOM 1358 C CA . GLU A 1 170 ? -49.567 23.298 26.706 1.00 49.38 170 GLU A CA 1
ATOM 1359 C C . GLU A 1 170 ? -49.480 24.516 27.632 1.00 49.38 170 GLU A C 1
ATOM 1361 O O . GLU A 1 170 ? -50.334 25.419 27.490 1.00 49.38 170 GLU A O 1
#

pLDDT: mean 88.13, std 12.83, range [43.97, 98.38]

Sequence (170 aa):
MKRLNGYPGWFFYLLMLSMTLCAATGLAMYPWVLEFKLEWELPMALNGQWRLPLVSTHALSAAVLLMLLGALWQVHMRAGWRKKENRFSGIFMAFSIVLLMLTGVGLYYLSAESAQLAASLAHSVLGLSLVGLFTWHWIQGHRVRMQKIHHAGSKHRSPRQVLRQHSLAE

Foldseek 3Di:
DDDQPPDDPVLVVLLVVLLCLLLVLLVVCVVVCCCVLVVDDDPDDDDPVVVVVSVVSNVVSLVSNVVSVVVCCPRPQVVCVVVVALPPLSVLLVVLNVLLVVLVVQCVPPPDSVSNSVSSVSNSVSSVVNVVSVVVSVVSNVVRVVVVVVVVVVVPCDPVNVVVVVVVVD